Protein AF-A0A7S1X722-F1 (afdb_monomer_lite)

Foldseek 3Di:
DDDPPPPPDPDPDDFQKFFKDWFQFGDMDGDDPPDPDPDDDGDPVRRRDHGPDDGDIDTPDGDDDDDDDDDPVNVVVCVVVVNDVVVVVVVVVVVVVVVVVVVPDD

Radius of gyration: 22.65 Å; chains: 1; bounding box: 45×51×51 Å

pLDDT: mean 85.82, std 15.5, range [37.06, 96.75]

InterPro domains:
  IPR007855 RNA-dependent RNA polymerase [PTHR23079] (13-104)
  IPR057596 RDRP, core domain [PF05183] (12-105)

Structure (mmCIF, N/CA/C/O backbone):
data_AF-A0A7S1X722-F1
#
_entry.id   AF-A0A7S1X722-F1
#
loop_
_atom_site.group_PDB
_atom_site.id
_atom_site.type_symbol
_atom_site.label_atom_id
_atom_site.label_alt_id
_atom_site.label_comp_id
_atom_site.label_asym_id
_atom_site.label_entity_id
_atom_site.label_seq_id
_atom_site.pdbx_PDB_ins_code
_atom_site.Cartn_x
_atom_site.Cartn_y
_atom_site.Cartn_z
_atom_site.occupancy
_atom_site.B_iso_or_equiv
_atom_site.auth_seq_id
_atom_site.auth_comp_id
_atom_site.auth_asym_id
_atom_site.auth_atom_id
_atom_site.pdbx_PDB_model_num
ATOM 1 N N . LEU A 1 1 ? -27.496 35.984 -17.275 1.00 42.22 1 LEU A N 1
ATOM 2 C CA . LEU A 1 1 ? -26.095 36.369 -17.558 1.00 42.22 1 LEU A CA 1
ATOM 3 C C . LEU A 1 1 ? -25.304 36.423 -16.253 1.00 42.22 1 LEU A C 1
ATOM 5 O O . LEU A 1 1 ? -25.133 37.499 -15.712 1.00 42.22 1 LEU A O 1
ATOM 9 N N . LEU A 1 2 ? -24.870 35.265 -15.748 1.00 37.06 2 LEU A N 1
ATOM 10 C CA . LEU A 1 2 ? -23.733 35.084 -14.834 1.00 37.06 2 LEU A CA 1
ATOM 11 C C . LEU A 1 2 ? -23.293 33.618 -15.018 1.00 37.06 2 LEU A C 1
ATOM 13 O O . LEU A 1 2 ? -24.132 32.733 -14.826 1.00 37.06 2 LEU A O 1
ATOM 17 N N . PRO A 1 3 ? -22.063 33.326 -15.474 1.00 41.50 3 PRO A N 1
ATOM 18 C CA . PRO A 1 3 ? -21.622 31.952 -15.641 1.00 41.50 3 PRO A CA 1
ATOM 19 C C . PRO A 1 3 ? -21.272 31.363 -14.271 1.00 41.50 3 PRO A C 1
ATOM 21 O O . PRO A 1 3 ? -20.498 31.926 -13.501 1.00 41.50 3 PRO A O 1
ATOM 24 N N . SER A 1 4 ? -21.876 30.214 -13.981 1.00 38.94 4 SER A N 1
ATOM 25 C CA . SER A 1 4 ? -21.537 29.339 -12.863 1.00 38.94 4 SER A CA 1
ATOM 26 C C . SER A 1 4 ? -20.159 28.716 -13.106 1.00 38.94 4 SER A C 1
ATOM 28 O O . SER A 1 4 ? -20.039 27.621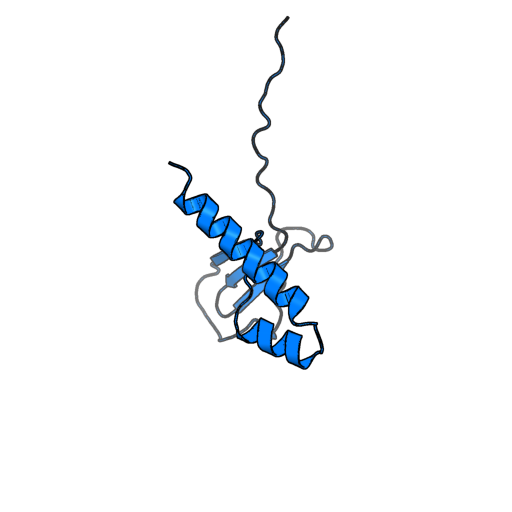 -13.647 1.00 38.94 4 SER A O 1
ATOM 30 N N . THR A 1 5 ? -19.101 29.427 -12.732 1.00 41.03 5 THR A N 1
ATOM 31 C CA . THR A 1 5 ? -17.777 28.842 -12.484 1.00 41.03 5 THR A CA 1
ATOM 32 C C . THR A 1 5 ? -17.575 28.727 -10.982 1.00 41.03 5 THR A C 1
ATOM 34 O O . THR A 1 5 ? -16.700 29.359 -10.396 1.00 41.03 5 THR A O 1
ATOM 37 N N . ALA A 1 6 ? -18.405 27.906 -10.337 1.00 42.72 6 ALA A N 1
ATOM 38 C CA . ALA A 1 6 ? -18.001 27.278 -9.091 1.00 42.72 6 ALA A CA 1
ATOM 39 C C . ALA A 1 6 ? -16.939 26.239 -9.466 1.00 42.72 6 ALA A C 1
ATOM 41 O O . ALA A 1 6 ? -17.264 25.123 -9.872 1.00 42.72 6 ALA A O 1
ATOM 42 N N . ALA A 1 7 ? -15.667 26.642 -9.418 1.00 47.09 7 ALA A N 1
ATOM 43 C CA . ALA A 1 7 ? -14.551 25.712 -9.437 1.00 47.09 7 ALA A CA 1
ATOM 44 C C . ALA A 1 7 ? -14.867 24.601 -8.428 1.00 47.09 7 ALA A C 1
ATOM 46 O O . ALA A 1 7 ? -15.106 24.883 -7.253 1.00 47.09 7 ALA A O 1
ATOM 47 N N . ALA A 1 8 ? -14.975 23.363 -8.912 1.00 48.47 8 ALA A N 1
ATOM 48 C CA . ALA A 1 8 ? -15.302 22.222 -8.079 1.00 48.47 8 ALA A CA 1
ATOM 49 C C . ALA A 1 8 ? -14.268 22.143 -6.952 1.00 48.47 8 ALA A C 1
ATOM 51 O O . ALA A 1 8 ? -13.104 21.823 -7.189 1.00 48.47 8 ALA A O 1
ATOM 52 N N . VAL A 1 9 ? -14.691 22.475 -5.731 1.00 49.44 9 VAL A N 1
ATOM 53 C CA . VAL A 1 9 ? -13.910 22.218 -4.522 1.00 49.44 9 VAL A CA 1
ATOM 54 C C . VAL A 1 9 ? -13.537 20.733 -4.569 1.00 49.44 9 VAL A C 1
ATOM 56 O O . VAL A 1 9 ? -14.450 19.911 -4.713 1.00 49.44 9 VAL A O 1
ATOM 59 N N . PRO A 1 10 ? -12.245 20.358 -4.510 1.00 50.16 10 PRO A N 1
ATOM 60 C CA . PRO A 1 10 ? -11.861 18.957 -4.520 1.00 50.16 10 PRO A CA 1
ATOM 61 C C . PRO A 1 10 ? -12.539 18.281 -3.331 1.00 50.16 10 PRO A C 1
ATOM 63 O O . PRO A 1 10 ? -12.219 18.559 -2.176 1.00 50.16 10 PRO A O 1
ATOM 66 N N . GLN A 1 11 ? -13.523 17.431 -3.613 1.00 51.31 11 GLN A N 1
ATOM 67 C CA . GLN A 1 11 ? -14.167 16.615 -2.594 1.00 51.31 11 GLN A CA 1
ATOM 68 C C . GLN A 1 11 ? -13.065 15.767 -1.936 1.00 51.31 11 GLN A C 1
ATOM 70 O O . GLN A 1 11 ? -12.299 15.126 -2.666 1.00 51.31 11 GLN A O 1
ATOM 75 N N . PRO A 1 12 ? -12.930 15.760 -0.597 1.00 58.66 12 PRO A N 1
ATOM 76 C CA . PRO A 1 12 ? -11.924 14.947 0.068 1.00 58.66 12 PRO A CA 1
ATOM 77 C C . PRO A 1 12 ? -12.161 13.479 -0.296 1.00 58.66 12 PRO A C 1
ATOM 79 O O . PRO A 1 12 ? -13.168 12.874 0.069 1.00 58.66 12 PRO A O 1
ATOM 82 N N . ARG A 1 13 ? -11.245 12.914 -1.088 1.00 74.06 13 ARG A N 1
ATOM 83 C CA . ARG A 1 13 ? -11.342 11.533 -1.556 1.00 74.06 13 ARG A CA 1
ATOM 84 C C . ARG A 1 13 ? -11.168 10.614 -0.354 1.00 74.06 13 ARG A C 1
ATOM 86 O O . ARG A 1 13 ? -10.099 10.585 0.251 1.00 74.06 13 ARG A O 1
ATOM 93 N N . VAL A 1 14 ? -12.212 9.859 -0.018 1.00 82.62 14 VAL A N 1
ATOM 94 C CA . VAL A 1 14 ? -12.141 8.859 1.052 1.00 82.62 14 VAL A CA 1
ATOM 95 C C . VAL A 1 14 ? -11.111 7.796 0.648 1.00 82.62 14 VAL A C 1
ATOM 97 O O . VAL A 1 14 ? -11.256 7.189 -0.420 1.00 82.62 14 VAL A O 1
ATOM 100 N N . PRO A 1 15 ? -10.050 7.573 1.444 1.00 89.00 15 PRO A N 1
ATOM 101 C CA . PRO A 1 15 ? -9.040 6.584 1.109 1.00 89.00 15 PRO A CA 1
ATOM 102 C C . PRO A 1 15 ? -9.625 5.178 1.243 1.00 89.00 15 PRO A C 1
ATOM 104 O O . PRO A 1 15 ? -10.270 4.848 2.235 1.00 89.00 15 PRO A O 1
ATOM 107 N N . SER A 1 16 ? -9.365 4.323 0.255 1.00 91.31 16 SER A N 1
ATOM 108 C CA . SER A 1 16 ? -9.845 2.935 0.272 1.00 91.31 16 SER A CA 1
ATOM 109 C C . SER A 1 16 ? -9.163 2.085 1.347 1.00 91.31 16 SER A C 1
ATOM 111 O O . SER A 1 16 ? -9.730 1.079 1.770 1.00 91.31 16 SER A O 1
ATOM 113 N N . ALA A 1 17 ? -7.961 2.483 1.782 1.00 94.19 17 ALA A N 1
ATOM 114 C CA . ALA A 1 17 ? -7.226 1.825 2.850 1.00 94.19 17 ALA A CA 1
ATOM 115 C C . ALA A 1 17 ? -6.397 2.808 3.694 1.00 94.19 17 ALA A C 1
ATOM 117 O O . ALA A 1 17 ? -5.951 3.851 3.209 1.00 94.19 17 ALA A O 1
ATOM 118 N N . LEU A 1 18 ? -6.180 2.451 4.958 1.00 94.56 18 LEU A N 1
ATOM 119 C CA . LEU A 1 18 ? -5.470 3.234 5.967 1.00 94.56 18 LEU A CA 1
ATOM 120 C C . LEU A 1 18 ? -4.496 2.336 6.727 1.00 94.56 18 LEU A C 1
ATOM 122 O O . LEU A 1 18 ? -4.894 1.311 7.272 1.00 94.56 18 LEU A O 1
ATOM 126 N N . GLN A 1 19 ? -3.233 2.732 6.820 1.00 96.69 19 GLN A N 1
ATOM 127 C CA . GLN A 1 19 ? -2.285 2.138 7.752 1.00 96.69 19 GLN A CA 1
ATOM 128 C C . GLN A 1 19 ? -2.502 2.744 9.135 1.00 96.69 19 GLN A C 1
ATOM 130 O O . GLN A 1 19 ? -2.423 3.963 9.294 1.00 96.69 19 GLN A O 1
ATOM 135 N N . ILE A 1 20 ? -2.737 1.889 10.125 1.00 96.12 20 ILE A N 1
ATOM 136 C CA . ILE A 1 20 ? -3.116 2.315 11.469 1.00 96.12 20 ILE A CA 1
ATOM 137 C C . ILE A 1 20 ? -2.195 1.758 12.550 1.00 96.12 20 ILE A C 1
ATOM 139 O O . ILE A 1 20 ? -1.573 0.695 12.400 1.00 96.12 20 ILE A O 1
ATOM 143 N N . ARG A 1 21 ? -2.196 2.463 13.678 1.00 94.44 21 ARG A N 1
ATOM 144 C CA . ARG A 1 21 ? -1.833 1.946 14.995 1.00 94.44 21 ARG A CA 1
ATOM 145 C C . ARG A 1 21 ? -3.016 2.191 15.921 1.00 94.44 21 ARG A C 1
ATOM 147 O O . ARG A 1 21 ? -3.495 3.312 16.046 1.00 94.44 21 ARG A O 1
ATOM 154 N N . PHE A 1 22 ? -3.512 1.128 16.531 1.00 93.25 22 PHE A N 1
ATOM 155 C CA . PHE A 1 22 ? -4.635 1.201 17.455 1.00 93.25 22 PHE A CA 1
ATOM 156 C C . PHE A 1 22 ? -4.343 0.291 18.636 1.00 93.25 22 PHE A C 1
ATOM 158 O O . PHE A 1 22 ? -4.344 -0.931 18.486 1.00 93.25 22 PHE A O 1
ATOM 165 N N . LYS A 1 23 ? -4.055 0.872 19.805 1.00 90.69 23 LYS A N 1
ATOM 166 C CA . LYS A 1 23 ? -3.556 0.114 20.963 1.00 90.69 23 LYS A CA 1
ATOM 167 C C . LYS A 1 23 ? -2.359 -0.766 20.549 1.00 90.69 23 LYS A C 1
ATOM 169 O O . LYS A 1 23 ? -1.403 -0.285 19.946 1.00 90.69 23 LYS A O 1
ATOM 174 N N . GLY A 1 24 ? -2.432 -2.064 20.830 1.00 91.81 24 GLY A N 1
ATOM 175 C CA . GLY A 1 24 ? -1.447 -3.067 20.436 1.00 91.81 24 GLY A CA 1
ATOM 176 C C . GLY A 1 24 ? -1.607 -3.614 19.016 1.00 91.81 24 GLY A C 1
ATOM 177 O O . GLY A 1 24 ? -0.854 -4.500 18.610 1.00 91.81 24 GLY A O 1
ATOM 178 N N . TYR A 1 25 ? -2.583 -3.113 18.255 1.00 94.81 25 TYR A N 1
ATOM 179 C CA . TYR A 1 25 ? -2.840 -3.523 16.882 1.00 94.81 25 TYR A CA 1
ATOM 180 C C . TYR A 1 25 ? -2.095 -2.637 15.887 1.00 94.81 25 TYR A C 1
ATOM 182 O O . TYR A 1 25 ? -2.156 -1.406 15.935 1.00 94.81 25 TYR A O 1
ATOM 190 N N . LYS A 1 26 ? -1.433 -3.277 14.923 1.00 95.56 26 LYS A N 1
ATOM 191 C CA . LYS A 1 26 ? -0.769 -2.618 13.797 1.00 95.56 26 LYS A CA 1
ATOM 192 C C . LYS A 1 26 ? -1.132 -3.328 12.504 1.00 95.56 26 LYS A C 1
ATOM 194 O O . LYS A 1 26 ? -0.943 -4.539 12.377 1.00 95.56 26 LYS A O 1
ATOM 199 N N . GLY A 1 27 ? -1.583 -2.564 11.516 1.00 95.94 27 GLY A N 1
ATOM 200 C CA . GLY A 1 27 ? -1.887 -3.110 10.201 1.00 95.94 27 GLY A CA 1
ATOM 201 C C . GLY A 1 27 ? -2.558 -2.104 9.284 1.00 95.94 27 GLY A C 1
ATOM 202 O O . GLY A 1 27 ? -2.322 -0.901 9.391 1.00 95.94 27 GLY A O 1
ATOM 203 N N . VAL A 1 28 ? -3.367 -2.623 8.367 1.00 96.50 28 VAL A N 1
ATOM 204 C CA . VAL A 1 28 ? -4.086 -1.840 7.363 1.00 96.50 28 VAL A CA 1
ATOM 205 C C . VAL A 1 28 ? -5.579 -2.106 7.516 1.00 96.50 28 VAL A C 1
ATOM 207 O O . VAL A 1 28 ? -5.994 -3.262 7.573 1.00 96.50 28 VAL A O 1
ATOM 210 N N . LEU A 1 29 ? -6.371 -1.041 7.585 1.00 95.38 29 LEU A N 1
ATOM 211 C CA . LEU A 1 29 ? -7.822 -1.083 7.443 1.00 95.38 29 LEU A CA 1
ATOM 212 C C . LEU A 1 29 ? -8.190 -0.805 5.994 1.00 95.38 29 LEU A C 1
ATOM 214 O O . LEU A 1 29 ? -7.568 0.044 5.360 1.00 95.38 29 LEU A O 1
ATOM 218 N N . CYS A 1 30 ? -9.233 -1.462 5.505 1.00 94.25 30 CYS A N 1
ATOM 219 C CA . CYS A 1 30 ? -9.833 -1.181 4.207 1.00 94.25 30 CYS A CA 1
ATOM 220 C C . CYS A 1 30 ? -11.318 -0.871 4.391 1.00 94.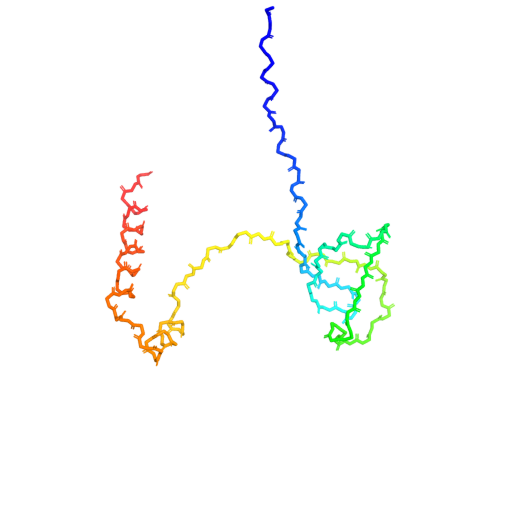25 30 CYS A C 1
ATOM 222 O O . CYS A 1 30 ? -11.944 -1.370 5.327 1.00 94.25 30 CYS A O 1
ATOM 224 N N . VAL A 1 31 ? -11.882 -0.069 3.491 1.00 91.25 31 VAL A N 1
ATOM 225 C CA . VAL A 1 31 ? -13.325 0.198 3.468 1.00 91.25 31 VAL A CA 1
ATOM 226 C C . VAL A 1 31 ? -14.067 -1.076 3.049 1.00 91.25 31 VAL A C 1
ATOM 228 O O . VAL A 1 31 ? -13.807 -1.613 1.975 1.00 91.25 31 VAL A O 1
ATOM 231 N N . ASP A 1 32 ? -14.997 -1.548 3.883 1.00 91.06 32 ASP A N 1
ATOM 232 C CA . ASP A 1 32 ? -15.895 -2.669 3.575 1.00 91.06 32 ASP A CA 1
ATOM 233 C C . ASP A 1 32 ? -17.335 -2.155 3.485 1.00 91.06 32 ASP A C 1
ATOM 235 O O . ASP A 1 32 ? -17.895 -1.672 4.468 1.00 91.06 32 ASP A O 1
ATOM 239 N N . THR A 1 33 ? -17.945 -2.269 2.304 1.00 89.75 33 THR A N 1
ATOM 240 C CA . THR A 1 33 ? -19.318 -1.808 2.042 1.00 89.75 33 THR A CA 1
ATOM 241 C C . THR A 1 33 ? -20.386 -2.634 2.757 1.00 89.75 33 THR A C 1
ATOM 243 O O . THR A 1 33 ? -21.541 -2.217 2.818 1.00 89.75 33 THR A O 1
ATOM 246 N N . ARG A 1 34 ? -20.025 -3.799 3.308 1.00 92.31 34 ARG A N 1
ATOM 247 C CA . ARG A 1 34 ? -20.931 -4.670 4.070 1.00 92.31 34 ARG A CA 1
ATOM 248 C C . ARG A 1 34 ? -21.039 -4.257 5.538 1.00 92.31 34 ARG A C 1
ATOM 250 O O . ARG A 1 34 ? -21.974 -4.676 6.218 1.00 92.31 34 ARG A O 1
ATOM 257 N N . LEU A 1 35 ? -20.089 -3.465 6.044 1.00 90.31 35 LEU A N 1
ATOM 258 C CA . LEU A 1 35 ? -20.124 -2.943 7.408 1.00 90.31 35 LEU A CA 1
ATOM 259 C C . LEU A 1 35 ? -21.057 -1.733 7.477 1.00 90.31 35 LEU A C 1
ATOM 261 O O . LEU A 1 35 ? -20.890 -0.753 6.758 1.00 90.31 35 LEU A O 1
ATOM 265 N N . THR A 1 36 ? -22.032 -1.795 8.380 1.00 90.19 36 THR A N 1
ATOM 266 C CA . THR A 1 36 ? -22.970 -0.699 8.633 1.00 90.19 36 THR A CA 1
ATOM 267 C C . THR A 1 36 ? -22.651 0.003 9.954 1.00 90.19 36 THR A C 1
ATOM 269 O O . THR A 1 36 ? -22.396 -0.637 10.982 1.00 90.19 36 THR A O 1
ATOM 272 N N . GLY A 1 37 ? -22.687 1.337 9.926 1.00 89.50 37 GLY A N 1
ATOM 273 C CA . GLY A 1 37 ? -22.339 2.198 11.059 1.00 89.50 37 GLY A CA 1
ATOM 274 C C . GLY A 1 37 ? -20.831 2.403 11.243 1.00 89.50 37 GLY A C 1
ATOM 275 O O . GLY A 1 37 ? -20.020 2.001 10.412 1.00 89.50 37 GLY A O 1
ATOM 276 N N . LEU A 1 38 ? -20.449 3.044 12.352 1.00 86.81 38 LEU A N 1
ATOM 277 C CA . LEU A 1 38 ? -19.050 3.300 12.698 1.00 86.81 38 LEU A CA 1
ATOM 278 C C . LEU A 1 38 ? -18.450 2.065 13.380 1.00 86.81 38 LEU A C 1
ATOM 280 O O . LEU A 1 38 ? -18.487 1.931 14.602 1.00 86.81 38 LEU A O 1
ATOM 284 N N . LYS A 1 39 ? -17.952 1.127 12.573 1.00 91.19 39 LYS A N 1
ATOM 285 C CA . LYS A 1 39 ? -17.374 -0.133 13.050 1.00 91.19 39 LYS A CA 1
ATOM 286 C C . LYS A 1 39 ? -16.015 -0.384 12.419 1.00 91.19 39 LYS A C 1
ATOM 288 O O . LYS A 1 39 ? -15.792 -0.097 11.248 1.00 91.19 39 LYS A O 1
ATOM 293 N N . MET A 1 40 ? -15.135 -0.988 13.204 1.00 91.44 40 MET A N 1
ATOM 294 C CA . MET A 1 40 ? -13.830 -1.466 12.770 1.00 91.44 40 MET A CA 1
ATOM 295 C C . MET A 1 40 ? -13.693 -2.925 13.196 1.00 91.44 40 MET A C 1
ATOM 297 O O . MET A 1 40 ? -13.959 -3.260 14.348 1.00 91.44 40 MET A O 1
ATOM 301 N N . GLN A 1 41 ? -13.284 -3.788 12.269 1.00 93.19 41 GLN A N 1
ATOM 302 C CA . GLN A 1 41 ? -12.969 -5.185 12.555 1.00 93.19 41 GLN A CA 1
ATOM 303 C C . GLN A 1 41 ? -11.462 -5.389 12.447 1.00 93.19 41 GLN A C 1
ATOM 305 O O . GLN A 1 41 ? -10.846 -5.018 11.448 1.00 93.19 41 GLN A O 1
ATOM 310 N N . LEU A 1 42 ? -10.873 -5.972 13.487 1.00 93.94 42 LEU A N 1
ATOM 311 C CA . LEU A 1 42 ? -9.445 -6.254 13.569 1.00 93.94 42 LEU A CA 1
ATOM 312 C C . LEU A 1 42 ? -9.228 -7.762 13.459 1.00 93.94 42 LEU A C 1
ATOM 314 O O . LEU A 1 42 ? -10.043 -8.548 13.934 1.00 93.94 42 LEU A O 1
ATOM 318 N N . ARG A 1 43 ? -8.134 -8.160 12.808 1.00 95.06 43 ARG A N 1
ATOM 319 C CA . ARG A 1 43 ? -7.712 -9.564 12.730 1.00 95.06 43 ARG A CA 1
ATOM 320 C C . ARG A 1 43 ? -6.715 -9.861 13.842 1.00 95.06 43 ARG A C 1
ATOM 322 O O . ARG A 1 43 ? -5.879 -9.010 14.136 1.00 95.06 43 ARG A O 1
ATOM 329 N N . ASP A 1 44 ? -6.709 -11.088 14.352 1.00 94.88 44 ASP A N 1
ATOM 330 C CA . ASP A 1 44 ? -5.784 -11.511 15.416 1.00 94.88 44 ASP A CA 1
ATOM 331 C C . ASP A 1 44 ? -4.312 -11.301 15.036 1.00 94.88 44 ASP A C 1
ATOM 333 O O . ASP A 1 44 ? -3.503 -10.869 15.848 1.00 94.88 44 ASP A O 1
ATOM 337 N N . SER A 1 45 ? -3.963 -11.482 13.757 1.00 96.75 45 SER A N 1
ATOM 338 C CA . SER A 1 45 ? -2.602 -11.245 13.253 1.00 96.75 45 SER A CA 1
ATOM 339 C C . SER A 1 45 ? -2.133 -9.786 13.352 1.00 96.75 45 SER A C 1
ATOM 341 O O . SER A 1 45 ? -0.927 -9.511 13.261 1.00 96.75 45 SER A O 1
ATOM 343 N N . MET A 1 46 ? -3.060 -8.836 13.515 1.00 96.25 46 MET A N 1
ATOM 344 C CA . MET A 1 46 ? -2.749 -7.423 13.715 1.00 96.25 46 MET A CA 1
ATOM 345 C C . MET A 1 46 ? -2.338 -7.129 15.161 1.00 96.25 46 MET A C 1
ATOM 347 O O . MET A 1 46 ? -1.644 -6.133 15.360 1.00 96.25 46 MET A O 1
ATOM 351 N N . LEU A 1 47 ? -2.699 -7.971 16.139 1.00 95.50 47 LEU A N 1
ATOM 352 C CA . LEU A 1 47 ? -2.295 -7.817 17.537 1.00 95.50 47 LEU A CA 1
ATOM 353 C C . LEU A 1 47 ? -0.804 -8.143 17.682 1.00 95.50 47 LEU A C 1
ATOM 355 O O . LEU A 1 47 ? -0.366 -9.254 17.393 1.00 95.50 47 LEU A O 1
ATOM 359 N N . LYS A 1 48 ? -0.003 -7.155 18.083 1.00 93.88 48 LYS A N 1
ATOM 360 C CA . LYS A 1 48 ? 1.451 -7.308 18.267 1.00 93.88 48 LYS A CA 1
ATOM 361 C C . LYS A 1 48 ? 1.847 -7.437 19.730 1.00 93.88 48 LYS A C 1
ATOM 363 O O . LYS A 1 48 ? 2.829 -8.104 20.027 1.00 93.88 48 LYS A O 1
ATOM 368 N N . PHE A 1 49 ? 1.103 -6.790 20.614 1.00 92.31 49 PHE A N 1
ATOM 369 C CA . PHE A 1 49 ? 1.288 -6.829 22.059 1.00 92.31 49 PHE A CA 1
ATOM 370 C C . PHE A 1 49 ? -0.022 -6.422 22.732 1.00 92.31 49 PHE A C 1
ATOM 372 O O . PHE A 1 49 ? -0.845 -5.745 22.121 1.00 92.31 49 PHE A O 1
ATOM 379 N N . GLU A 1 50 ? -0.233 -6.809 23.983 1.00 90.25 50 GLU A N 1
ATOM 380 C CA . GLU A 1 50 ? -1.377 -6.320 24.750 1.00 90.25 50 GLU A CA 1
ATOM 381 C C . GLU A 1 50 ? -1.127 -4.880 25.205 1.00 90.25 50 GLU A C 1
ATOM 383 O O . GLU A 1 50 ? -0.033 -4.527 25.642 1.00 90.25 50 GLU A O 1
ATOM 388 N N . CYS A 1 51 ? -2.133 -4.018 25.073 1.00 86.50 51 CYS A N 1
ATOM 389 C CA . CYS A 1 51 ? -2.011 -2.608 25.418 1.00 86.50 51 CYS A CA 1
ATOM 390 C C . CYS A 1 51 ? -3.276 -2.132 26.133 1.00 86.50 51 CYS A C 1
ATOM 392 O O . CYS A 1 51 ? -4.372 -2.212 25.577 1.00 86.50 51 CYS A O 1
ATOM 394 N N . GLN A 1 52 ? -3.101 -1.616 27.352 1.00 83.88 52 GLN A N 1
ATOM 395 C CA . GLN A 1 52 ? -4.175 -1.086 28.204 1.00 83.88 52 GLN A CA 1
ATOM 396 C C . GLN A 1 52 ? -4.409 0.425 28.020 1.00 83.88 52 GLN A C 1
ATOM 398 O O . GLN A 1 52 ? -5.188 1.023 28.757 1.00 83.88 52 GLN A O 1
ATOM 403 N N . ALA A 1 53 ? -3.725 1.062 27.064 1.00 80.06 53 ALA A N 1
ATOM 404 C CA . ALA A 1 53 ? -3.866 2.492 26.810 1.00 80.06 53 ALA A CA 1
ATOM 405 C C . ALA A 1 53 ? -5.271 2.862 26.294 1.00 80.06 53 ALA A C 1
ATOM 407 O O . ALA A 1 53 ? -6.045 2.005 25.858 1.00 80.06 53 ALA A O 1
ATOM 408 N N . ALA A 1 54 ? -5.575 4.164 26.324 1.00 76.75 54 ALA A N 1
ATOM 409 C CA . ALA A 1 54 ? -6.831 4.723 25.832 1.00 76.75 54 ALA A CA 1
ATOM 410 C C . ALA A 1 54 ? -7.115 4.348 24.363 1.00 76.75 54 ALA A C 1
ATOM 412 O O . ALA A 1 54 ? -6.196 4.110 23.574 1.00 76.75 54 ALA A O 1
ATOM 413 N N . ASP A 1 55 ? -8.399 4.325 23.995 1.00 82.69 55 ASP A N 1
ATOM 414 C CA . ASP A 1 55 ? -8.896 4.042 22.642 1.00 82.69 55 ASP A CA 1
ATOM 415 C C . ASP A 1 55 ? -8.575 5.176 21.653 1.00 82.69 55 ASP A C 1
ATOM 417 O O . ASP A 1 55 ? -9.452 5.903 21.193 1.00 82.69 55 ASP A O 1
ATOM 421 N N . SER A 1 56 ? -7.293 5.328 21.321 1.00 87.19 56 SER A N 1
ATOM 422 C CA . SER A 1 56 ? -6.812 6.255 20.299 1.00 87.19 56 SER A CA 1
ATOM 423 C C . SER A 1 56 ? -6.481 5.505 19.012 1.00 87.19 56 SER A C 1
ATOM 425 O O . SER A 1 56 ? -5.666 4.577 19.007 1.00 87.19 56 SER A O 1
ATOM 427 N N . LEU A 1 57 ? -7.126 5.912 17.918 1.00 90.88 57 LEU A N 1
ATOM 428 C CA . LEU A 1 57 ? -6.817 5.451 16.570 1.00 90.88 57 LEU A CA 1
ATOM 429 C C . LEU A 1 57 ? -5.842 6.424 15.914 1.00 90.88 57 LEU A C 1
ATOM 431 O O . LEU A 1 57 ? -6.205 7.545 15.567 1.00 90.88 57 LEU A O 1
ATOM 435 N N . GLU A 1 58 ? -4.616 5.967 15.691 1.00 93.12 58 GLU A N 1
ATOM 436 C CA . GLU A 1 58 ? -3.606 6.709 14.950 1.00 93.12 58 GLU A CA 1
ATOM 437 C C . GLU A 1 58 ? -3.588 6.240 13.490 1.00 93.12 58 GLU A C 1
ATOM 439 O O . GLU A 1 58 ? -3.424 5.050 13.199 1.00 93.12 58 GLU A O 1
ATOM 444 N N . VAL A 1 59 ? -3.724 7.183 12.558 1.00 93.94 59 VAL A N 1
ATOM 445 C CA . VAL A 1 59 ? -3.561 6.934 11.121 1.00 93.94 59 VAL A CA 1
ATOM 446 C C . VAL A 1 59 ? -2.140 7.315 10.724 1.00 93.94 59 VAL A C 1
ATOM 448 O O . VAL A 1 59 ? -1.798 8.492 10.673 1.00 93.94 59 VAL A O 1
ATOM 451 N N . CYS A 1 60 ? -1.311 6.322 10.406 1.00 93.88 60 CYS A N 1
ATOM 452 C CA . CYS A 1 60 ? 0.067 6.560 9.979 1.00 93.88 60 CYS A CA 1
ATOM 453 C C . CYS A 1 60 ? 0.149 6.973 8.504 1.00 93.88 60 CYS A C 1
ATOM 455 O O . CYS A 1 60 ? 0.995 7.781 8.129 1.00 93.88 60 CYS A O 1
ATOM 457 N N . ARG A 1 61 ? -0.679 6.365 7.643 1.00 93.00 61 ARG A N 1
ATOM 458 C CA . ARG A 1 61 ? -0.655 6.618 6.196 1.00 93.00 61 ARG A CA 1
ATOM 459 C C . ARG A 1 61 ? -1.989 6.280 5.547 1.00 93.00 61 ARG A C 1
ATOM 461 O O . ARG A 1 61 ? -2.529 5.203 5.777 1.00 93.00 61 ARG A O 1
ATOM 468 N N . ALA A 1 62 ? -2.480 7.158 4.683 1.00 92.81 62 ALA A N 1
ATOM 469 C CA . ALA A 1 62 ? -3.595 6.849 3.796 1.00 92.81 62 ALA A CA 1
ATOM 470 C C . ALA A 1 62 ? -3.094 6.237 2.481 1.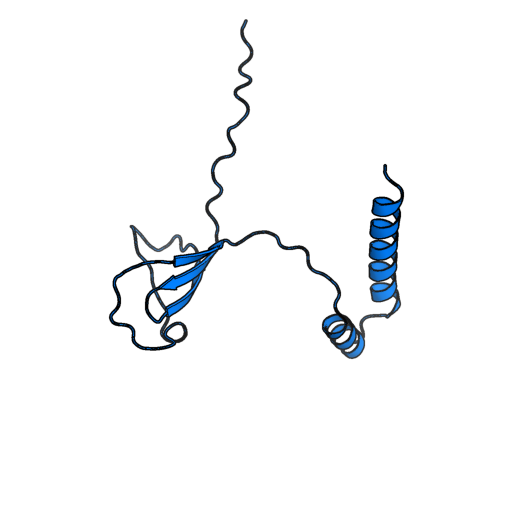00 92.81 62 ALA A C 1
ATOM 472 O O . ALA A 1 62 ? -2.006 6.572 2.005 1.00 92.81 62 ALA A O 1
ATOM 473 N N . ALA A 1 63 ? -3.888 5.344 1.889 1.00 91.62 63 ALA A N 1
ATOM 474 C CA . ALA A 1 63 ? -3.605 4.813 0.564 1.00 91.62 63 ALA A CA 1
ATOM 475 C C . ALA A 1 63 ? -3.534 5.956 -0.455 1.00 91.62 63 ALA A C 1
ATOM 477 O O . ALA A 1 63 ? -4.486 6.715 -0.633 1.00 91.62 63 ALA A O 1
ATOM 478 N N . ALA A 1 64 ? -2.390 6.054 -1.119 1.00 90.56 64 ALA A N 1
ATOM 479 C CA . ALA A 1 64 ? -2.106 7.040 -2.143 1.00 90.56 64 ALA A CA 1
ATOM 480 C C . ALA A 1 64 ? -1.254 6.390 -3.232 1.00 90.56 64 ALA A C 1
ATOM 482 O O . ALA A 1 64 ? -0.612 5.362 -2.998 1.00 90.56 64 ALA A O 1
ATOM 483 N N . TRP A 1 65 ? -1.249 6.994 -4.417 1.00 90.12 65 TRP A N 1
ATOM 484 C CA . TRP A 1 65 ? -0.317 6.602 -5.463 1.00 90.12 65 TRP A CA 1
ATOM 485 C C . TRP A 1 65 ? 1.114 6.920 -5.016 1.00 90.12 65 TRP A C 1
ATOM 487 O O . TRP A 1 65 ? 1.378 7.990 -4.468 1.00 90.12 65 TRP A O 1
ATOM 497 N N . ILE A 1 66 ? 2.020 5.966 -5.212 1.00 87.50 66 ILE A N 1
ATOM 498 C CA . ILE A 1 66 ? 3.439 6.098 -4.887 1.00 87.50 66 ILE A CA 1
ATOM 499 C C . ILE A 1 66 ? 4.205 5.649 -6.132 1.00 87.50 66 ILE A C 1
ATOM 501 O O . ILE A 1 66 ? 3.940 4.539 -6.607 1.00 87.50 66 ILE A O 1
ATOM 505 N N . PRO A 1 67 ? 5.130 6.464 -6.666 1.00 84.81 67 PRO A N 1
ATOM 506 C CA . PRO A 1 67 ? 5.948 6.054 -7.797 1.00 84.81 67 PRO A CA 1
ATOM 507 C C . PRO A 1 67 ? 6.787 4.829 -7.421 1.00 84.81 67 PRO A C 1
ATOM 509 O O . PRO A 1 67 ? 7.399 4.769 -6.352 1.00 84.81 67 PRO A O 1
ATOM 512 N N . GLY A 1 68 ? 6.784 3.829 -8.300 1.00 83.75 68 GLY A N 1
ATOM 513 C CA . GLY A 1 68 ? 7.654 2.665 -8.191 1.00 83.75 68 GLY A CA 1
ATOM 514 C C . GLY A 1 68 ? 8.976 2.932 -8.899 1.00 83.75 68 GLY A C 1
ATOM 515 O O . GLY A 1 68 ? 8.980 3.437 -10.017 1.00 83.75 68 GLY A O 1
ATOM 516 N N . TYR A 1 69 ? 10.083 2.555 -8.266 1.00 84.75 69 TYR A N 1
ATOM 517 C CA . TYR A 1 69 ? 11.419 2.671 -8.847 1.00 84.75 69 TYR A CA 1
ATOM 518 C C . TYR A 1 69 ? 12.035 1.295 -9.036 1.00 84.75 69 TYR A C 1
ATOM 520 O O . TYR A 1 69 ? 11.805 0.370 -8.250 1.00 84.75 69 TYR A O 1
ATOM 528 N N . MET A 1 70 ? 12.853 1.173 -10.074 1.00 86.88 70 MET A N 1
ATOM 529 C CA . MET A 1 70 ? 13.579 -0.052 -10.349 1.00 86.88 70 MET A CA 1
ATOM 530 C C . MET A 1 70 ? 14.821 -0.115 -9.454 1.00 86.88 70 MET A C 1
ATOM 532 O O . MET A 1 70 ? 15.843 0.500 -9.739 1.00 86.88 70 MET A O 1
ATOM 536 N N . ASN A 1 71 ? 14.724 -0.838 -8.336 1.00 90.75 71 ASN A N 1
ATOM 537 C CA . ASN A 1 71 ? 15.879 -1.097 -7.477 1.00 90.75 71 ASN A CA 1
ATOM 538 C C . ASN A 1 71 ? 16.641 -2.353 -7.933 1.00 90.75 71 ASN A C 1
ATOM 540 O O . ASN A 1 71 ? 16.120 -3.208 -8.655 1.00 90.75 71 ASN A O 1
ATOM 544 N N . ARG A 1 72 ? 17.891 -2.487 -7.477 1.00 91.06 72 ARG A N 1
ATOM 545 C CA . ARG A 1 72 ? 18.767 -3.604 -7.862 1.00 91.06 72 ARG A CA 1
ATOM 546 C C . ARG A 1 72 ? 18.168 -4.972 -7.520 1.00 91.06 72 ARG A C 1
ATOM 548 O O . ARG A 1 72 ? 18.364 -5.920 -8.268 1.00 91.06 72 ARG A O 1
ATOM 555 N N . GLN A 1 73 ? 17.424 -5.080 -6.420 1.00 94.50 73 GLN A N 1
ATOM 556 C CA . GLN A 1 73 ? 16.770 -6.324 -6.013 1.00 94.50 73 GLN A CA 1
ATOM 557 C C . GLN A 1 73 ? 15.683 -6.750 -7.009 1.00 94.50 73 GLN A C 1
ATOM 559 O O . GLN A 1 73 ? 15.619 -7.921 -7.375 1.00 94.50 73 GLN A O 1
ATOM 564 N N . ILE A 1 74 ? 14.861 -5.807 -7.481 1.00 93.25 74 ILE A N 1
ATOM 565 C CA . ILE A 1 74 ? 13.833 -6.052 -8.498 1.00 93.25 74 ILE A CA 1
ATOM 566 C C . ILE A 1 74 ? 14.489 -6.461 -9.819 1.00 93.25 74 ILE A C 1
ATOM 568 O O . ILE A 1 74 ? 14.060 -7.447 -10.409 1.00 93.25 74 ILE A O 1
ATOM 572 N N . ILE A 1 75 ? 15.556 -5.774 -10.242 1.00 94.00 75 ILE A N 1
ATOM 573 C CA . ILE A 1 75 ? 16.319 -6.125 -11.454 1.00 94.00 75 ILE A CA 1
ATOM 574 C C . ILE A 1 75 ? 16.776 -7.581 -11.389 1.00 94.00 75 ILE A C 1
ATOM 576 O O . ILE A 1 75 ? 16.453 -8.361 -12.280 1.00 94.00 75 ILE A O 1
ATOM 580 N N . THR A 1 76 ? 17.452 -7.973 -10.304 1.00 95.25 76 THR A N 1
ATOM 581 C CA . THR A 1 76 ? 17.935 -9.348 -10.128 1.00 95.25 76 THR A CA 1
ATOM 582 C C . THR A 1 76 ? 16.796 -10.363 -10.208 1.00 95.25 76 THR A C 1
ATOM 584 O O . THR A 1 76 ? 16.919 -11.364 -10.910 1.00 95.25 76 THR A O 1
ATOM 587 N N . LEU A 1 77 ? 15.669 -10.105 -9.533 1.00 95.31 77 LEU A N 1
ATOM 588 C CA . LEU A 1 77 ? 14.508 -10.998 -9.575 1.00 95.31 77 LEU A CA 1
ATOM 589 C C . LEU A 1 77 ? 13.945 -11.142 -10.994 1.00 95.31 77 LEU A C 1
ATOM 591 O O . LEU A 1 77 ? 13.638 -12.258 -11.411 1.00 95.31 77 LEU A O 1
ATOM 595 N N . LEU A 1 78 ? 13.822 -10.042 -11.739 1.00 94.75 78 LEU A N 1
ATOM 596 C CA . LEU A 1 78 ? 13.316 -10.054 -13.113 1.00 94.75 78 LEU A CA 1
ATOM 597 C C . LEU A 1 78 ? 14.277 -10.788 -14.057 1.00 94.75 78 LEU A C 1
ATOM 599 O O . LEU A 1 78 ? 13.833 -11.647 -14.819 1.00 94.75 78 LEU A O 1
ATOM 603 N N . SER A 1 79 ? 15.584 -10.541 -13.947 1.00 94.50 79 SER A N 1
ATOM 604 C CA . SER A 1 79 ? 16.610 -11.252 -14.717 1.00 94.50 79 SER A CA 1
ATOM 605 C C . SER A 1 79 ? 16.601 -12.756 -14.436 1.00 94.50 79 SER A C 1
ATOM 607 O O . SER A 1 79 ? 16.601 -13.553 -15.371 1.00 94.50 79 SER A O 1
ATOM 609 N N . CYS A 1 80 ? 16.503 -13.171 -13.168 1.00 96.00 80 CYS A N 1
ATOM 610 C CA . CYS A 1 80 ? 16.389 -14.588 -12.803 1.00 96.00 80 CYS A CA 1
ATOM 611 C C . CYS A 1 80 ? 15.112 -15.246 -13.346 1.00 96.00 80 CYS A C 1
ATOM 613 O O . CYS A 1 80 ? 15.098 -16.452 -13.580 1.00 96.00 80 CYS A O 1
ATOM 615 N N . ARG A 1 81 ? 14.039 -14.474 -13.554 1.00 95.88 81 ARG A N 1
ATOM 616 C CA . ARG A 1 81 ? 12.796 -14.951 -14.179 1.00 95.88 81 ARG A CA 1
ATOM 617 C C . ARG A 1 81 ? 12.807 -14.882 -15.710 1.0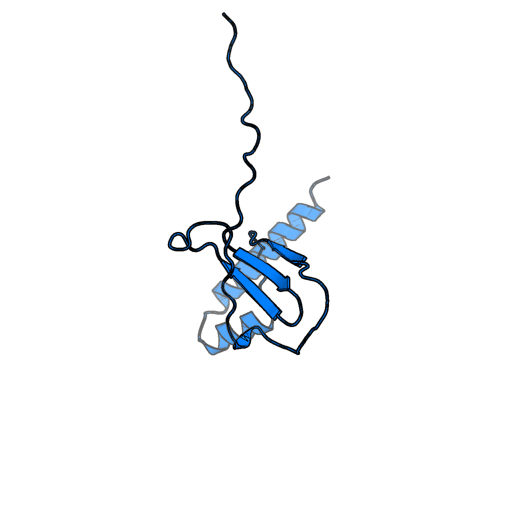0 95.88 81 ARG A C 1
ATOM 619 O O . ARG A 1 81 ? 11.777 -15.160 -16.317 1.00 95.88 81 ARG A O 1
ATOM 626 N N . GLY A 1 82 ? 13.943 -14.545 -16.323 1.00 94.75 82 GLY A N 1
ATOM 627 C CA . GLY A 1 82 ? 14.118 -14.532 -17.775 1.00 94.75 82 GLY A CA 1
ATOM 628 C C . GLY A 1 82 ? 13.592 -13.276 -18.467 1.00 94.75 82 GLY A C 1
ATOM 629 O O . GLY A 1 82 ? 13.379 -13.301 -19.677 1.00 94.75 82 GLY A O 1
ATOM 630 N N . VAL A 1 83 ? 13.363 -12.181 -17.734 1.00 95.75 83 VAL A N 1
ATOM 631 C CA . VAL A 1 83 ? 13.030 -10.896 -18.365 1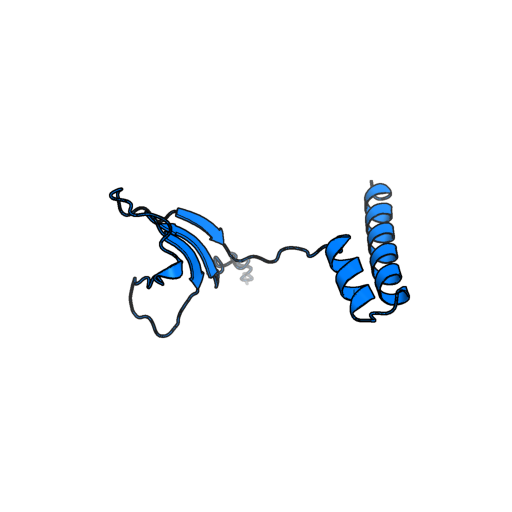.00 95.75 83 VAL A CA 1
ATOM 632 C C . VAL A 1 83 ? 14.235 -10.419 -19.187 1.00 95.75 83 VAL A C 1
ATOM 634 O O . VAL A 1 83 ? 15.341 -10.373 -18.640 1.00 95.75 83 VAL A O 1
ATOM 637 N N . PRO A 1 84 ? 14.051 -10.052 -20.471 1.00 95.50 84 PRO A N 1
ATOM 638 C CA . PRO A 1 84 ? 15.143 -9.588 -21.317 1.00 95.50 84 PRO A CA 1
ATOM 639 C C . PRO A 1 84 ? 15.819 -8.341 -20.749 1.00 95.50 84 PRO A C 1
ATOM 641 O O . PRO A 1 84 ? 15.147 -7.396 -20.328 1.00 95.50 84 PRO A O 1
ATOM 644 N N . SER A 1 85 ? 17.150 -8.313 -20.801 1.00 93.12 85 SER A N 1
ATOM 645 C CA . SER A 1 85 ? 17.944 -7.168 -20.347 1.00 93.12 85 SER A CA 1
ATOM 646 C C . SER A 1 85 ? 17.568 -5.875 -21.073 1.00 93.12 85 SER A C 1
ATOM 648 O O . SER A 1 85 ? 17.541 -4.821 -20.448 1.00 93.12 85 SER A O 1
ATOM 650 N N . ASP A 1 86 ? 17.193 -5.953 -22.352 1.00 96.06 86 ASP A N 1
ATOM 651 C CA . ASP A 1 86 ? 16.799 -4.789 -23.157 1.00 96.06 86 ASP A CA 1
ATOM 652 C C . ASP A 1 86 ? 15.593 -4.047 -22.567 1.00 96.06 86 ASP A C 1
ATOM 654 O O . ASP A 1 86 ? 15.556 -2.819 -22.574 1.00 96.06 86 ASP A O 1
ATOM 658 N N . ALA A 1 87 ? 14.632 -4.772 -21.982 1.00 93.50 87 ALA A N 1
ATOM 659 C CA . ALA A 1 87 ? 13.493 -4.152 -21.310 1.00 93.50 87 ALA A CA 1
ATOM 660 C C . ALA A 1 87 ? 13.940 -3.364 -20.068 1.00 93.50 87 ALA A C 1
ATOM 662 O O . ALA A 1 87 ? 13.444 -2.270 -19.811 1.00 93.50 87 ALA A O 1
ATOM 663 N N . ILE A 1 88 ? 14.902 -3.899 -19.314 1.00 92.88 88 ILE A N 1
ATOM 664 C CA . ILE A 1 88 ? 15.472 -3.253 -18.124 1.00 92.88 88 ILE A CA 1
ATOM 665 C C . ILE A 1 88 ? 16.266 -2.005 -18.532 1.00 92.88 88 ILE A C 1
ATOM 667 O O . ILE A 1 88 ? 16.067 -0.937 -17.953 1.00 92.88 88 ILE A O 1
ATOM 671 N N . PHE A 1 89 ? 17.105 -2.112 -19.566 1.00 93.81 89 PHE A N 1
ATOM 672 C CA . PHE A 1 89 ? 17.871 -0.983 -20.096 1.00 93.81 89 PHE A CA 1
ATOM 673 C C . PHE A 1 89 ? 16.977 0.116 -20.665 1.00 93.81 89 PHE A C 1
ATOM 675 O O . PHE A 1 89 ? 17.274 1.288 -20.459 1.00 93.81 89 PHE A O 1
ATOM 682 N N . HIS A 1 90 ? 15.858 -0.231 -21.305 1.00 94.19 90 HIS A N 1
ATOM 683 C CA . HIS A 1 90 ? 14.880 0.753 -21.764 1.00 94.19 90 HIS A CA 1
ATOM 684 C C . HIS A 1 90 ? 14.333 1.605 -20.606 1.00 94.19 90 HIS A C 1
ATOM 686 O O . HIS A 1 90 ? 14.304 2.831 -20.702 1.00 94.19 90 HIS A O 1
ATOM 692 N N . PHE A 1 91 ? 13.955 0.980 -19.483 1.00 91.81 91 PHE A N 1
ATOM 693 C CA . PHE A 1 91 ? 13.504 1.724 -18.301 1.00 91.81 91 PHE A CA 1
ATOM 694 C C . PHE A 1 91 ? 14.617 2.566 -17.674 1.00 91.81 91 PHE A C 1
ATOM 696 O O . PHE A 1 91 ? 14.351 3.679 -17.225 1.00 91.81 91 PHE A O 1
ATOM 703 N N . GLN A 1 92 ? 15.851 2.059 -17.656 1.00 91.81 92 GLN A N 1
ATOM 704 C CA . GLN A 1 92 ? 17.000 2.813 -17.162 1.00 91.81 92 GLN A CA 1
ATOM 705 C C . GLN A 1 92 ? 17.270 4.054 -18.023 1.00 91.81 92 GLN A C 1
ATOM 707 O O . GLN A 1 92 ? 17.403 5.141 -17.470 1.00 91.81 92 GLN A O 1
ATOM 712 N N . ALA A 1 93 ? 17.297 3.901 -19.350 1.00 93.94 93 ALA A N 1
ATOM 713 C CA . ALA A 1 93 ? 17.506 5.001 -20.288 1.00 93.94 93 ALA A CA 1
ATOM 714 C C . ALA A 1 93 ? 16.439 6.086 -20.114 1.00 93.94 93 ALA A C 1
ATOM 716 O O . ALA A 1 93 ? 16.779 7.253 -19.962 1.00 93.94 93 ALA A O 1
ATOM 717 N N . LYS A 1 94 ? 15.165 5.688 -20.005 1.00 92.00 94 LYS A N 1
ATOM 718 C CA . LYS A 1 94 ? 14.065 6.622 -19.750 1.00 92.00 94 LYS A CA 1
ATOM 719 C C . LYS A 1 94 ? 14.251 7.411 -18.448 1.00 92.00 94 LYS A C 1
ATOM 721 O O . LYS A 1 94 ? 14.016 8.612 -18.424 1.00 92.00 94 LYS A O 1
ATOM 726 N N . MET A 1 95 ? 14.685 6.756 -17.367 1.00 89.62 95 MET A N 1
ATOM 727 C CA . MET A 1 95 ? 14.959 7.456 -16.105 1.00 89.62 95 MET A CA 1
ATOM 728 C C . MET A 1 95 ? 16.137 8.427 -16.223 1.00 89.62 95 MET A C 1
ATOM 730 O O . MET A 1 95 ? 16.090 9.503 -15.635 1.00 89.62 95 MET A O 1
ATOM 734 N N . THR A 1 96 ? 17.177 8.076 -16.982 1.00 91.12 96 THR A N 1
ATOM 735 C CA . THR A 1 96 ? 18.297 8.986 -17.256 1.00 91.12 96 THR A CA 1
ATOM 736 C C . THR A 1 96 ? 17.850 10.192 -18.083 1.00 91.12 96 THR A C 1
ATOM 738 O O . THR A 1 96 ? 18.180 11.310 -17.712 1.00 91.12 96 THR A O 1
ATOM 741 N N . GLU A 1 97 ? 17.033 9.996 -19.120 1.00 94.12 97 GLU A N 1
ATOM 742 C CA . GLU A 1 97 ? 16.461 11.090 -19.920 1.00 94.12 97 GLU A CA 1
ATOM 743 C C . GLU A 1 97 ? 15.592 12.035 -19.075 1.00 94.12 97 GLU A C 1
ATOM 745 O O . GLU A 1 97 ? 15.712 13.253 -19.188 1.00 94.12 97 GLU A O 1
ATOM 750 N N . GLU A 1 98 ? 14.745 11.493 -18.192 1.00 90.69 98 GLU A N 1
ATOM 751 C CA . GLU A 1 98 ? 13.934 12.294 -17.264 1.00 90.69 98 GLU A CA 1
ATOM 752 C C . GLU A 1 98 ? 14.814 13.111 -16.301 1.00 90.69 98 GLU A C 1
ATOM 754 O O . GLU A 1 98 ? 14.521 14.276 -16.035 1.00 90.69 98 GLU A O 1
ATOM 759 N N . MET A 1 99 ? 15.910 12.529 -15.802 1.00 89.25 99 MET A N 1
ATOM 760 C CA . MET A 1 99 ? 16.870 13.235 -14.947 1.00 89.25 99 MET A CA 1
ATOM 761 C C . MET A 1 99 ? 17.628 14.330 -15.702 1.00 89.25 99 MET A C 1
ATOM 763 O O . MET A 1 99 ? 17.777 15.432 -15.177 1.00 89.25 99 MET A O 1
ATOM 767 N N . ASP A 1 100 ? 18.084 14.051 -16.924 1.00 93.31 100 ASP A N 1
ATOM 768 C CA . ASP A 1 100 ? 18.780 15.029 -1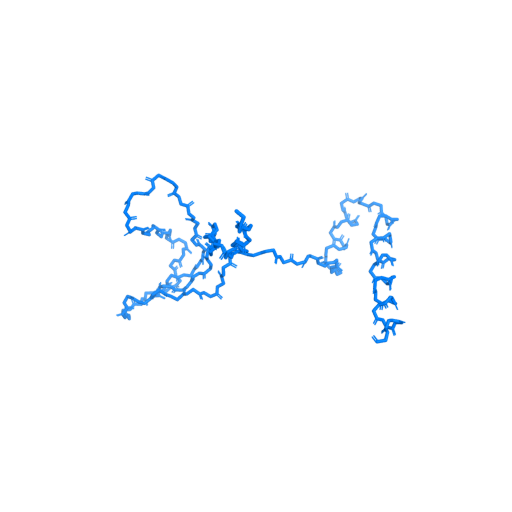7.760 1.00 93.31 100 ASP A CA 1
ATOM 769 C C . ASP A 1 100 ? 17.857 16.197 -18.124 1.00 93.31 100 ASP A C 1
ATOM 771 O O . ASP A 1 100 ? 18.289 17.349 -18.104 1.00 93.31 100 ASP A O 1
ATOM 775 N N . ALA A 1 101 ? 16.574 15.939 -18.392 1.00 92.31 101 ALA A N 1
ATOM 776 C CA . ALA A 1 101 ? 15.588 16.994 -18.611 1.00 92.31 101 ALA A CA 1
ATOM 777 C C . ALA A 1 101 ? 15.443 17.897 -17.374 1.00 92.31 101 ALA A C 1
ATOM 779 O O . ALA A 1 101 ? 15.511 19.116 -17.501 1.00 92.31 101 ALA A O 1
ATOM 780 N N . MET A 1 102 ? 15.343 17.321 -16.168 1.00 90.50 102 MET A N 1
ATOM 781 C CA . MET A 1 102 ? 15.238 18.097 -14.921 1.00 90.50 102 MET A CA 1
ATOM 782 C C . MET A 1 102 ? 16.454 18.993 -14.642 1.00 90.50 102 MET A C 1
ATOM 784 O O . MET A 1 102 ? 16.310 20.007 -13.968 1.00 90.50 102 MET A O 1
ATOM 788 N N . LEU A 1 103 ? 17.646 18.620 -15.115 1.00 89.06 103 LEU A N 1
ATOM 789 C CA . LEU A 1 103 ? 18.866 19.418 -14.945 1.00 89.06 103 LEU A CA 1
ATOM 790 C C . LEU A 1 103 ? 19.004 20.542 -15.981 1.00 89.06 103 LEU A C 1
ATOM 792 O O . LEU A 1 103 ? 19.740 21.497 -15.740 1.00 89.06 103 LEU A O 1
ATOM 796 N N . ASN A 1 104 ? 18.340 20.409 -17.130 1.00 85.56 104 ASN A N 1
ATOM 797 C CA . ASN A 1 104 ? 18.467 21.324 -18.263 1.00 85.56 104 ASN A CA 1
ATOM 798 C C . ASN A 1 104 ? 17.277 22.293 -18.409 1.00 85.56 104 ASN A C 1
ATOM 800 O O . ASN A 1 104 ? 17.321 23.165 -19.278 1.00 85.56 104 ASN A O 1
ATOM 804 N N . GLU A 1 105 ? 16.239 22.177 -17.574 1.00 66.00 105 GLU A N 1
ATOM 805 C CA . GLU A 1 105 ? 15.183 23.190 -17.451 1.00 66.00 105 GLU A CA 1
ATOM 806 C C . GLU A 1 105 ? 15.540 24.228 -16.355 1.00 66.00 105 GLU A C 1
ATOM 808 O O . GLU A 1 105 ? 15.981 23.826 -15.277 1.00 66.00 105 GLU A O 1
ATOM 813 N N . PRO A 1 106 ? 15.420 25.549 -16.626 1.00 60.22 106 PRO A N 1
ATOM 814 C CA . PRO A 1 106 ? 15.833 26.627 -15.715 1.00 60.22 106 PRO A CA 1
ATOM 815 C C . PRO A 1 106 ? 14.934 26.822 -14.485 1.00 60.22 106 PRO A C 1
ATOM 817 O O . PRO A 1 106 ? 13.714 26.552 -14.568 1.00 60.22 106 PRO A O 1
#

Sequence (106 aa):
LLPSTAAAVPQPRVPSALQIRFKGYKGVLCVDTRLTGLKMQLRDSMLKFECQAADSLEVCRAAAWIPGYMNRQIITLLSCRGVPSDAIFHFQAKMTEEMDAMLNEP

Organism: NCBI:txid63592

Secondary structure (DSSP, 8-state):
---------------SEEEEEETTEEEEEE--TT--SS-----GGGB-S---S---EEEEEE---------HHHHHHHHHTT--HHHHHHHHHHHHHHHHHHHH--